Protein AF-A1DK89-F1 (afdb_monomer_lite)

Organism: Neosartorya fischeri (strain ATCC 1020 / DSM 3700 / CBS 544.65 / FGSC A1164 / JCM 1740 / NRRL 181 / WB 181) (NCBI:txid331117)

Foldseek 3Di:
DVVVVVVVVVVVVVVVPPDPDPPPQQDWDKDKDADPVVRFIDIFTDGPPPDDDDPCRTPVPGPVVDDPPPPDD

Structure (mmCIF, N/CA/C/O backbone):
data_AF-A1DK89-F1
#
_entry.id   AF-A1DK89-F1
#
loop_
_atom_site.group_PDB
_atom_site.id
_atom_site.type_symbol
_atom_site.label_atom_id
_atom_site.label_alt_id
_atom_site.label_comp_id
_atom_site.label_asym_id
_atom_site.label_entity_id
_atom_site.label_seq_id
_atom_site.pdbx_PDB_ins_code
_atom_site.Cartn_x
_atom_site.Cartn_y
_atom_site.Cartn_z
_atom_site.occupancy
_atom_site.B_iso_or_equiv
_atom_site.auth_seq_id
_atom_site.auth_comp_id
_atom_site.auth_asym_id
_atom_site.auth_atom_id
_atom_site.pdbx_PDB_model_num
ATOM 1 N N . MET A 1 1 ? -57.394 18.257 27.030 1.00 53.47 1 MET A N 1
ATOM 2 C CA . MET A 1 1 ? -56.372 18.988 26.241 1.00 53.47 1 MET A CA 1
ATOM 3 C C . MET A 1 1 ? -54.975 19.001 26.868 1.00 53.47 1 MET A C 1
ATOM 5 O O . MET A 1 1 ? -54.021 18.884 26.118 1.00 53.47 1 MET A O 1
ATOM 9 N N . LYS A 1 2 ? -54.806 19.096 28.199 1.00 54.09 2 LYS A N 1
ATOM 10 C CA . LYS A 1 2 ? -53.466 19.115 28.829 1.00 54.09 2 LYS A CA 1
ATOM 11 C C . LYS A 1 2 ? -52.704 17.780 28.758 1.00 54.09 2 LYS A C 1
ATOM 13 O O . LYS A 1 2 ? -51.503 17.790 28.536 1.00 54.09 2 LYS A O 1
ATOM 18 N N . LEU A 1 3 ? -53.378 16.635 28.896 1.00 57.34 3 LEU A N 1
ATOM 19 C CA . LEU A 1 3 ? -52.708 15.323 28.920 1.00 57.34 3 LEU A CA 1
ATOM 20 C C . LEU A 1 3 ? -52.177 14.883 27.541 1.00 57.34 3 LEU A C 1
ATOM 22 O O . LEU A 1 3 ? -51.084 14.340 27.440 1.00 57.34 3 LEU A O 1
ATOM 26 N N . SER A 1 4 ? -52.912 15.192 26.471 1.00 62.50 4 SER A N 1
ATOM 27 C CA . SER A 1 4 ? -52.555 14.827 25.095 1.00 62.50 4 SER A CA 1
ATOM 28 C C . SER A 1 4 ? -51.332 15.584 24.558 1.00 62.50 4 SER A C 1
ATOM 30 O O . SER A 1 4 ? -50.545 15.012 23.811 1.00 62.50 4 SER A O 1
ATOM 32 N N . ILE A 1 5 ? -51.122 16.833 24.988 1.00 64.81 5 ILE A N 1
ATOM 33 C CA . ILE A 1 5 ? -49.939 17.635 24.619 1.00 64.81 5 ILE A CA 1
ATOM 34 C C . ILE A 1 5 ? -48.654 17.046 25.218 1.00 64.81 5 ILE A C 1
ATOM 36 O O . ILE A 1 5 ? -47.630 16.991 24.544 1.00 64.81 5 ILE A O 1
ATOM 40 N N . ASN A 1 6 ? -48.715 16.555 26.458 1.00 62.66 6 ASN A N 1
ATOM 41 C CA . ASN A 1 6 ? -47.552 15.972 27.132 1.00 62.66 6 ASN A CA 1
ATOM 42 C C . ASN A 1 6 ? -47.113 14.649 26.490 1.00 62.66 6 ASN A C 1
ATOM 44 O O . ASN A 1 6 ? -45.920 14.398 26.349 1.00 62.66 6 ASN A O 1
ATOM 48 N N . ILE A 1 7 ? -48.074 13.832 26.048 1.00 72.06 7 ILE A N 1
ATOM 49 C CA . ILE A 1 7 ? -47.794 12.569 25.351 1.00 72.06 7 ILE A CA 1
ATOM 50 C C . ILE A 1 7 ? -47.173 12.837 23.976 1.00 72.06 7 ILE A C 1
ATOM 52 O O . ILE A 1 7 ? -46.189 12.196 23.616 1.00 72.06 7 ILE A O 1
ATOM 56 N N . ALA A 1 8 ? -47.702 13.811 23.229 1.00 67.44 8 ALA A N 1
ATOM 57 C CA . ALA A 1 8 ? -47.148 14.198 21.932 1.00 67.44 8 ALA A CA 1
ATOM 58 C C . ALA A 1 8 ? -45.705 14.711 22.053 1.00 67.44 8 ALA A C 1
ATOM 60 O O . ALA A 1 8 ? -44.847 14.356 21.246 1.00 67.44 8 ALA A O 1
ATOM 61 N N . LEU A 1 9 ? -45.424 15.497 23.096 1.00 67.25 9 LEU A N 1
ATOM 62 C CA . LEU A 1 9 ? -44.090 16.024 23.355 1.00 67.25 9 LEU A CA 1
ATOM 63 C C . LEU A 1 9 ? -43.106 14.911 23.748 1.00 67.25 9 LEU A C 1
ATOM 65 O O . LEU A 1 9 ? -42.010 14.844 23.201 1.00 67.25 9 LEU A O 1
ATOM 69 N N . ALA A 1 10 ? -43.515 13.995 24.630 1.00 67.88 10 ALA A N 1
ATOM 70 C CA . ALA A 1 10 ? -42.696 12.852 25.034 1.00 67.88 10 ALA A CA 1
ATOM 71 C C . ALA A 1 10 ? -42.372 11.914 23.858 1.00 67.88 10 ALA A C 1
ATOM 73 O O . ALA A 1 10 ? -41.245 11.435 23.741 1.00 67.88 10 ALA A O 1
ATOM 74 N N . LEU A 1 11 ? -43.332 11.685 22.958 1.00 65.19 11 LEU A N 1
ATOM 75 C CA . LEU A 1 11 ? -43.128 10.837 21.785 1.00 65.19 11 LEU A CA 1
ATOM 76 C C . LEU A 1 11 ? -42.192 11.497 20.758 1.00 65.19 11 LEU A C 1
ATOM 78 O O . LEU A 1 11 ? -41.328 10.822 20.205 1.00 65.19 11 LEU A O 1
ATOM 82 N N . ALA A 1 12 ? -42.297 12.818 20.565 1.00 64.50 12 ALA A N 1
ATOM 83 C CA . ALA A 1 12 ? -41.379 13.575 19.713 1.00 64.50 12 ALA A CA 1
ATOM 84 C C . ALA A 1 12 ? -39.928 13.501 20.225 1.00 64.50 12 ALA A C 1
ATOM 86 O O . ALA A 1 12 ? -39.015 13.240 19.440 1.00 64.50 12 ALA A O 1
ATOM 87 N N . PHE A 1 13 ? -39.720 13.632 21.541 1.00 63.94 13 PHE A N 1
ATOM 88 C CA . PHE A 1 13 ? -38.398 13.473 22.162 1.00 63.94 13 PHE A CA 1
ATOM 89 C C . PHE A 1 13 ? -37.861 12.034 22.103 1.00 63.94 13 PHE A C 1
ATOM 91 O O . PHE A 1 13 ? -36.653 11.838 22.003 1.00 63.94 13 PHE A O 1
ATOM 98 N N . LEU A 1 14 ? -38.722 11.012 22.124 1.00 66.12 14 LEU A N 1
ATOM 99 C CA . LEU A 1 14 ? -38.275 9.620 22.013 1.00 66.12 14 LEU A CA 1
ATOM 100 C C . LEU A 1 14 ? -37.781 9.287 20.592 1.00 66.12 14 LEU A C 1
ATOM 102 O O . LEU A 1 14 ? -36.799 8.566 20.430 1.00 66.12 14 LEU A O 1
ATOM 106 N N . THR A 1 15 ? -38.402 9.861 19.556 1.00 61.44 15 THR A N 1
ATOM 107 C CA . THR A 1 15 ? -38.012 9.626 18.151 1.00 61.44 15 THR A CA 1
ATOM 108 C C . THR A 1 15 ? -36.738 10.348 17.707 1.00 61.44 15 THR A C 1
ATOM 110 O O . THR A 1 15 ? -36.110 9.918 16.745 1.00 61.44 15 THR A O 1
ATOM 113 N N . SER A 1 16 ? -36.294 11.400 18.402 1.00 60.59 16 SER A N 1
ATOM 114 C CA . SER A 1 16 ? -35.019 12.068 18.089 1.00 60.59 16 SER A CA 1
ATOM 115 C C . SER A 1 16 ? -33.787 11.303 18.589 1.00 60.59 16 SER A C 1
ATOM 117 O O . SER A 1 16 ? -32.662 11.708 18.310 1.00 60.59 16 SER A O 1
ATOM 119 N N . SER A 1 17 ? -33.987 10.185 19.299 1.00 58.72 17 SER A N 1
ATOM 120 C CA . SER A 1 17 ? -32.917 9.367 19.887 1.00 58.72 17 SER A CA 1
ATOM 121 C C . SER A 1 17 ? -32.338 8.318 18.931 1.00 58.72 17 SER A C 1
ATOM 123 O O . SER A 1 17 ? -31.370 7.645 19.284 1.00 58.72 17 SER A O 1
ATOM 125 N N . PHE A 1 18 ? -32.890 8.168 17.719 1.00 59.47 18 PHE A N 1
ATOM 126 C CA . PHE A 1 18 ? -32.284 7.360 16.656 1.00 59.47 18 PHE A CA 1
ATOM 127 C C . PHE A 1 18 ? -31.093 8.112 16.051 1.00 59.47 18 PHE A C 1
ATOM 129 O O . PHE A 1 18 ? -31.091 8.500 14.884 1.00 59.47 18 PHE A O 1
ATOM 136 N N . SER A 1 19 ? -30.076 8.358 16.872 1.00 61.16 19 SER A N 1
ATOM 137 C CA . SER A 1 19 ? -28.776 8.821 16.415 1.00 61.16 19 SER A CA 1
ATOM 138 C C . SER A 1 19 ? -28.231 7.775 15.451 1.00 61.16 19 SER A C 1
ATOM 140 O O . SER A 1 19 ? -27.937 6.647 15.849 1.00 61.16 19 SER A O 1
ATOM 142 N N . ALA A 1 20 ? -28.131 8.136 14.172 1.00 62.38 20 ALA A N 1
ATOM 143 C CA . ALA A 1 20 ? -27.424 7.340 13.186 1.00 62.38 20 ALA A CA 1
ATOM 144 C C . ALA A 1 20 ? -26.020 7.058 13.732 1.00 62.38 20 ALA A C 1
ATOM 146 O O . ALA A 1 20 ? -25.255 7.986 14.004 1.00 62.38 20 ALA A O 1
ATOM 147 N N . THR A 1 21 ? -25.687 5.783 13.934 1.00 60.75 21 THR A N 1
ATOM 148 C CA . THR A 1 21 ? -24.313 5.416 14.262 1.00 60.75 21 THR A CA 1
ATOM 149 C C . THR A 1 21 ? -23.508 5.753 13.016 1.00 60.75 21 THR A C 1
ATOM 151 O O . THR A 1 21 ? -23.692 5.106 11.983 1.00 60.75 21 THR A O 1
ATOM 154 N N . ALA A 1 22 ? -22.674 6.791 13.060 1.00 62.75 22 ALA A N 1
ATOM 155 C CA . ALA A 1 22 ? -21.692 6.986 12.008 1.00 62.75 22 ALA A CA 1
ATOM 156 C C . ALA A 1 22 ? -20.870 5.694 11.952 1.00 62.75 22 ALA A C 1
ATOM 158 O O . ALA A 1 22 ? -20.198 5.350 12.926 1.00 62.75 22 ALA A O 1
ATOM 159 N N . SER A 1 23 ? -21.002 4.931 10.862 1.00 63.44 23 SER A N 1
ATOM 160 C CA . SER A 1 23 ? -20.101 3.814 10.611 1.00 63.44 23 SER A CA 1
ATOM 161 C C . SER A 1 23 ? -18.702 4.410 10.628 1.00 63.44 23 SER A C 1
ATOM 163 O O . SER A 1 23 ? -18.429 5.342 9.867 1.00 63.44 23 SER A O 1
ATOM 165 N N . ALA A 1 24 ? -17.852 3.952 11.543 1.00 69.50 24 ALA A N 1
ATOM 166 C CA . ALA A 1 24 ? -16.457 4.356 11.579 1.00 69.50 24 ALA A CA 1
ATOM 167 C C . ALA A 1 24 ? -15.752 3.709 10.376 1.00 69.50 24 ALA A C 1
ATOM 169 O O . ALA A 1 24 ? -15.051 2.710 10.514 1.00 69.50 24 ALA A O 1
ATOM 170 N N . GLU A 1 25 ? -16.011 4.232 9.174 1.00 82.94 25 GLU A N 1
ATOM 171 C CA . GLU A 1 25 ? -15.312 3.844 7.956 1.00 82.94 25 GLU A CA 1
ATOM 172 C C . GLU A 1 25 ? -13.833 4.161 8.177 1.00 82.94 25 GLU A C 1
ATOM 174 O O . GLU A 1 25 ? -13.444 5.308 8.410 1.00 82.94 25 GLU A O 1
ATOM 179 N N . THR A 1 26 ? -13.001 3.125 8.151 1.00 87.50 26 THR A N 1
ATOM 180 C CA . THR A 1 26 ? -11.555 3.284 8.280 1.00 87.50 26 THR A CA 1
ATOM 181 C C . THR A 1 26 ? -11.047 4.123 7.110 1.00 87.50 26 THR A C 1
ATOM 183 O O . THR A 1 26 ? -11.346 3.781 5.958 1.00 87.50 26 THR A O 1
ATOM 186 N N . PRO A 1 27 ? -10.283 5.198 7.362 1.00 92.25 27 PRO A N 1
ATOM 187 C CA . PRO A 1 27 ? -9.925 6.137 6.315 1.00 92.25 27 PRO A CA 1
ATOM 188 C C . PRO A 1 27 ? -9.038 5.465 5.267 1.00 92.25 27 PRO A C 1
ATOM 190 O O . PRO A 1 27 ? -8.148 4.674 5.587 1.00 92.25 27 PRO A O 1
ATOM 193 N N . LEU A 1 28 ? -9.285 5.801 4.003 1.00 95.81 28 LEU A N 1
ATOM 194 C CA . LEU A 1 28 ? -8.416 5.434 2.895 1.00 95.81 28 LEU A CA 1
ATOM 195 C C . LEU A 1 28 ? -7.309 6.487 2.782 1.00 95.81 28 LEU A C 1
ATOM 197 O O . LEU A 1 28 ? -7.594 7.672 2.618 1.00 95.81 28 LEU A O 1
ATOM 201 N N . VAL A 1 29 ? -6.055 6.059 2.878 1.00 95.88 29 VAL A N 1
ATOM 202 C CA . VAL A 1 29 ? -4.873 6.921 2.798 1.00 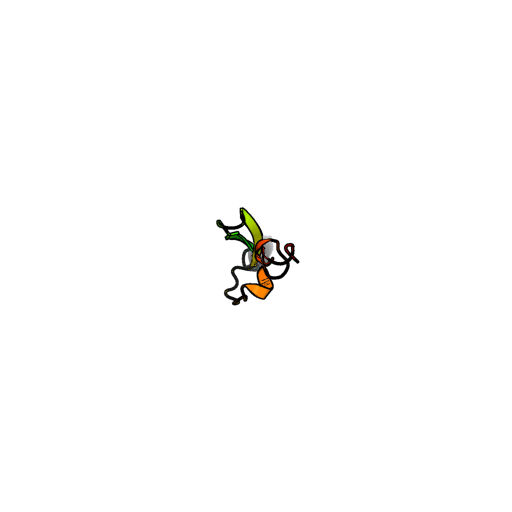95.88 29 VAL A CA 1
ATOM 203 C C . VAL A 1 29 ? -4.056 6.595 1.557 1.00 95.88 29 VAL A C 1
ATOM 205 O O . VAL A 1 29 ? -4.025 5.453 1.104 1.00 95.88 29 VAL A O 1
ATOM 208 N N . THR A 1 30 ? -3.364 7.593 1.019 1.00 97.88 30 THR A N 1
ATOM 209 C CA . THR A 1 30 ? -2.434 7.398 -0.097 1.00 97.88 30 THR A CA 1
ATOM 210 C C . THR A 1 30 ? -1.020 7.251 0.442 1.00 97.88 30 THR A C 1
ATOM 212 O O . THR A 1 30 ? -0.537 8.123 1.160 1.00 97.88 30 THR A O 1
ATOM 215 N N . VAL A 1 31 ? -0.342 6.172 0.062 1.00 97.31 31 VAL A N 1
ATOM 216 C CA . VAL A 1 31 ? 1.070 5.935 0.374 1.00 97.31 31 VAL A CA 1
ATOM 217 C C . VAL A 1 31 ? 1.867 5.977 -0.920 1.00 97.31 31 VAL A C 1
ATOM 219 O O . VAL A 1 31 ? 1.514 5.309 -1.893 1.00 97.31 31 VAL A O 1
ATOM 222 N N . GLN A 1 32 ? 2.943 6.756 -0.930 1.00 97.69 32 GLN A N 1
ATOM 223 C CA . GLN A 1 32 ? 3.865 6.840 -2.054 1.00 97.69 32 GLN A CA 1
ATOM 224 C C . GLN A 1 32 ? 5.147 6.075 -1.739 1.00 97.69 32 GLN A C 1
ATOM 226 O O . GLN A 1 32 ? 5.729 6.245 -0.668 1.00 97.69 32 GLN A O 1
ATOM 231 N N . LEU A 1 33 ? 5.596 5.269 -2.697 1.00 96.62 33 LEU A N 1
ATOM 232 C CA . LEU A 1 33 ? 6.935 4.695 -2.706 1.00 96.62 33 LEU A CA 1
ATOM 233 C C . LEU A 1 33 ? 7.701 5.264 -3.898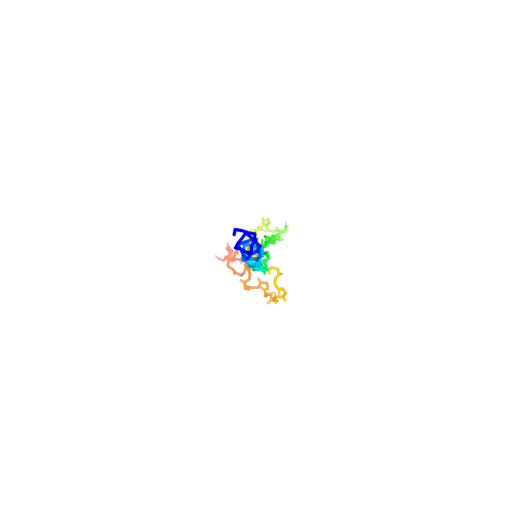 1.00 96.62 33 LEU A C 1
ATOM 235 O O . LEU A 1 33 ? 7.180 5.282 -5.015 1.00 96.62 33 LEU A O 1
ATOM 239 N N . THR A 1 34 ? 8.925 5.712 -3.641 1.00 95.81 34 THR A N 1
ATOM 240 C CA . THR A 1 34 ? 9.830 6.291 -4.637 1.00 95.81 34 THR A CA 1
ATOM 241 C C . T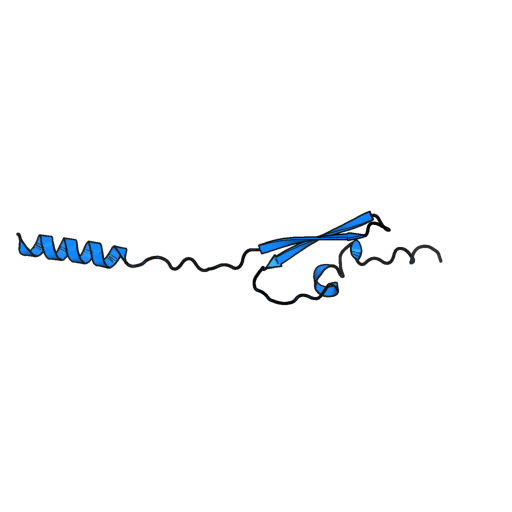HR A 1 34 ? 11.171 5.573 -4.564 1.00 95.81 34 THR A C 1
ATOM 243 O O . THR A 1 34 ? 11.622 5.195 -3.483 1.00 95.81 34 THR A O 1
ATOM 246 N N . ASN A 1 35 ? 11.792 5.368 -5.718 1.00 93.00 35 ASN A N 1
ATOM 247 C CA . ASN A 1 35 ? 13.139 4.853 -5.861 1.00 93.00 35 ASN A CA 1
ATOM 248 C C . ASN A 1 35 ? 14.010 5.952 -6.477 1.00 93.00 35 ASN A C 1
ATOM 250 O O . ASN A 1 35 ? 13.914 6.230 -7.669 1.00 93.00 35 ASN A O 1
ATOM 254 N N . ASP A 1 36 ? 14.878 6.547 -5.665 1.00 93.69 36 ASP A N 1
ATOM 255 C CA . ASP A 1 36 ? 15.715 7.677 -6.083 1.00 93.69 36 ASP A CA 1
ATOM 256 C C . ASP A 1 36 ? 16.799 7.289 -7.101 1.00 93.69 36 ASP A C 1
ATOM 258 O O . ASP A 1 36 ? 17.278 8.139 -7.844 1.00 93.69 36 ASP A O 1
ATOM 262 N N . GLN A 1 37 ? 17.173 6.007 -7.174 1.00 92.25 37 GLN A N 1
ATOM 263 C CA . GLN A 1 37 ? 18.175 5.523 -8.127 1.00 92.25 37 GLN A CA 1
ATOM 264 C C . GLN A 1 37 ? 17.615 5.441 -9.554 1.00 92.25 37 GLN A C 1
ATOM 266 O O . GLN A 1 37 ? 18.313 5.778 -10.506 1.00 92.25 37 GLN A O 1
ATOM 271 N N . SER A 1 38 ? 16.374 4.970 -9.706 1.00 91.00 38 SER A N 1
ATOM 272 C CA . SER A 1 38 ? 15.694 4.846 -11.011 1.00 91.00 38 SER A CA 1
ATOM 273 C C . SER A 1 38 ? 14.810 6.047 -11.351 1.00 91.00 38 SER A C 1
ATOM 275 O O . SER A 1 38 ? 14.405 6.220 -12.496 1.00 91.00 38 SER A O 1
ATOM 277 N N . GLY A 1 39 ? 14.450 6.859 -10.355 1.00 94.06 39 GLY A N 1
ATOM 278 C CA . GLY A 1 39 ? 13.414 7.885 -10.472 1.00 94.06 39 GLY A CA 1
ATOM 279 C C . GLY A 1 39 ? 11.985 7.327 -10.491 1.00 94.06 39 GLY A C 1
ATOM 280 O O . GLY A 1 39 ? 11.036 8.097 -10.634 1.00 94.06 39 GLY A O 1
ATOM 281 N N . ALA A 1 40 ? 11.792 6.010 -10.353 1.00 95.50 40 ALA A N 1
ATOM 282 C CA . ALA A 1 40 ? 10.466 5.405 -10.363 1.00 95.50 40 ALA A CA 1
ATOM 283 C C . ALA A 1 40 ? 9.680 5.754 -9.092 1.00 95.50 40 ALA A C 1
ATOM 285 O O . ALA A 1 40 ? 10.195 5.665 -7.978 1.00 95.50 40 ALA A O 1
ATOM 286 N N . ASN A 1 41 ? 8.394 6.073 -9.235 1.00 96.50 41 ASN A N 1
ATOM 287 C CA . ASN A 1 41 ? 7.494 6.296 -8.109 1.00 96.50 41 ASN A CA 1
ATOM 288 C C . ASN A 1 41 ? 6.109 5.694 -8.360 1.00 96.50 41 ASN A C 1
ATOM 290 O O . ASN A 1 41 ? 5.682 5.513 -9.502 1.00 96.50 41 ASN A O 1
ATOM 294 N N . ALA A 1 42 ? 5.391 5.386 -7.282 1.00 97.69 42 ALA A N 1
ATOM 295 C CA . ALA A 1 42 ? 4.016 4.922 -7.363 1.00 97.69 42 ALA A CA 1
ATOM 296 C C . ALA A 1 42 ? 3.227 5.185 -6.079 1.00 97.69 42 ALA A C 1
ATOM 298 O O . ALA A 1 42 ? 3.703 4.949 -4.965 1.00 97.69 42 ALA A O 1
ATOM 299 N N . ASN A 1 43 ? 1.979 5.607 -6.277 1.00 98.19 43 ASN A N 1
ATOM 300 C CA . ASN A 1 43 ? 1.011 5.866 -5.221 1.00 98.19 43 ASN A CA 1
ATOM 301 C C . ASN A 1 43 ? 0.034 4.696 -5.128 1.00 98.19 43 ASN A C 1
ATOM 303 O O . ASN A 1 43 ? -0.458 4.214 -6.148 1.00 98.19 43 ASN A O 1
ATOM 307 N N . VAL A 1 44 ? -0.279 4.275 -3.910 1.00 97.56 44 VAL A N 1
ATOM 308 C CA . VAL A 1 44 ? -1.272 3.234 -3.630 1.00 97.56 44 VAL A CA 1
ATOM 309 C C . VAL A 1 44 ? -2.223 3.713 -2.546 1.00 97.56 44 VAL A C 1
ATOM 311 O O . VAL A 1 44 ? -1.815 4.396 -1.608 1.00 97.56 44 VAL A O 1
ATOM 314 N N . ALA A 1 45 ? -3.496 3.357 -2.679 1.00 97.06 45 ALA A N 1
ATOM 315 C CA . ALA A 1 45 ? -4.491 3.611 -1.651 1.00 97.06 45 ALA A CA 1
ATOM 316 C C . ALA A 1 45 ? -4.522 2.431 -0.667 1.00 97.06 45 ALA A C 1
ATOM 318 O O . ALA A 1 45 ? -4.637 1.279 -1.084 1.00 97.06 45 ALA A O 1
ATOM 319 N N . VAL A 1 46 ? -4.421 2.713 0.629 1.00 96.12 46 VAL A N 1
ATOM 320 C CA . VAL A 1 46 ? -4.398 1.722 1.712 1.00 96.12 46 VAL A CA 1
ATOM 321 C C . VAL A 1 46 ? -5.412 2.140 2.768 1.00 96.12 46 VAL A C 1
ATOM 323 O O . VAL A 1 46 ? -5.509 3.319 3.097 1.00 96.12 46 VAL A O 1
ATOM 326 N N . ARG A 1 47 ? -6.196 1.202 3.301 1.00 95.19 47 ARG A N 1
ATOM 327 C CA . ARG A 1 47 ? -7.060 1.503 4.448 1.00 95.19 47 ARG A CA 1
ATOM 328 C C . ARG A 1 47 ? -6.216 1.553 5.714 1.00 95.19 47 ARG A C 1
ATOM 330 O O . ARG A 1 47 ? -5.401 0.670 5.953 1.00 95.19 47 ARG A O 1
ATOM 337 N N . ALA A 1 48 ? -6.421 2.566 6.547 1.00 93.38 48 ALA A N 1
ATOM 338 C CA . ALA A 1 48 ? -5.786 2.654 7.859 1.00 93.38 48 ALA A CA 1
ATOM 339 C C . ALA A 1 48 ? -6.557 1.818 8.901 1.00 93.38 48 ALA A C 1
ATOM 341 O O . ALA A 1 48 ?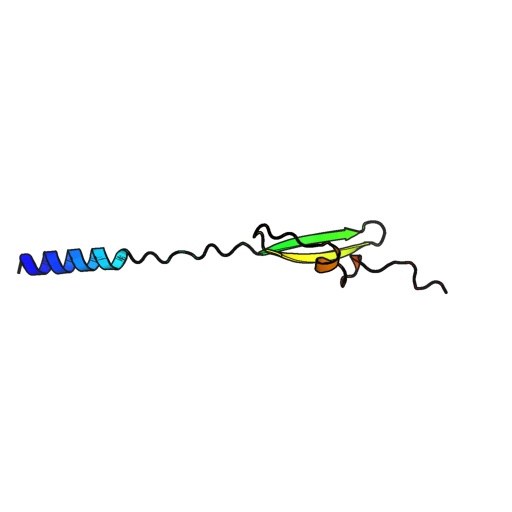 -6.935 2.311 9.960 1.00 93.38 48 ALA A O 1
ATOM 342 N N . ASP A 1 49 ? -6.832 0.558 8.569 1.00 94.25 49 ASP A N 1
ATOM 343 C CA . ASP A 1 49 ? -7.595 -0.400 9.379 1.00 94.25 49 ASP A CA 1
ATOM 344 C C . ASP A 1 49 ? -6.698 -1.302 10.251 1.00 94.25 49 ASP A C 1
ATOM 346 O O . ASP A 1 49 ? -7.187 -2.133 11.014 1.00 94.25 49 ASP A O 1
ATOM 350 N N . GLY A 1 50 ? -5.375 -1.126 10.158 1.00 93.94 50 GLY A N 1
ATOM 351 C CA . GLY A 1 50 ? -4.378 -1.916 10.881 1.00 93.94 50 GLY A CA 1
ATOM 352 C C . GLY A 1 50 ? -4.018 -3.245 10.207 1.00 93.94 50 GLY A C 1
ATOM 353 O O . GLY A 1 50 ? -3.156 -3.968 10.719 1.00 93.94 50 GLY A O 1
ATOM 354 N N . VAL A 1 51 ? -4.618 -3.572 9.058 1.00 95.69 51 VAL A N 1
ATOM 355 C CA . VAL A 1 51 ? -4.256 -4.752 8.269 1.00 95.69 51 VAL A CA 1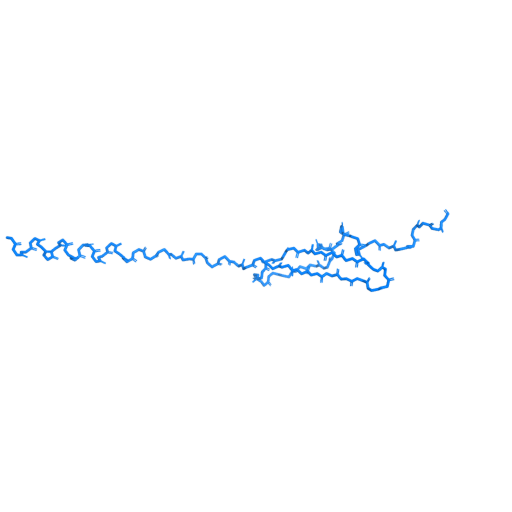
ATOM 356 C C . VAL A 1 51 ? -2.869 -4.554 7.661 1.00 95.69 51 VAL A C 1
ATOM 358 O O . VAL A 1 51 ? -2.525 -3.513 7.102 1.00 95.69 51 VAL A O 1
ATOM 361 N N . LYS A 1 52 ? -2.028 -5.584 7.778 1.00 96.12 52 LYS A N 1
ATOM 362 C CA . LYS A 1 52 ? -0.685 -5.569 7.196 1.00 96.12 52 LYS A CA 1
ATOM 363 C C . LYS A 1 52 ? -0.751 -5.920 5.714 1.00 96.12 52 LYS A C 1
ATOM 365 O O . LYS A 1 52 ? -1.327 -6.937 5.338 1.00 96.12 52 LYS A O 1
ATOM 370 N N . HIS A 1 53 ? -0.063 -5.130 4.900 1.00 95.94 53 HIS A N 1
ATOM 371 C CA . HIS A 1 53 ? 0.104 -5.372 3.471 1.00 95.94 53 HIS A CA 1
ATOM 372 C C . HIS A 1 53 ? 1.574 -5.633 3.147 1.00 95.94 53 HIS A C 1
ATOM 374 O O . HIS A 1 53 ? 2.470 -5.020 3.729 1.00 95.94 53 HIS A O 1
ATOM 380 N N . THR A 1 54 ? 1.839 -6.541 2.209 1.00 96.94 54 THR A N 1
ATOM 381 C CA . THR A 1 54 ? 3.200 -6.760 1.712 1.00 96.94 54 THR A CA 1
ATOM 382 C C . THR A 1 54 ? 3.551 -5.714 0.657 1.00 96.94 54 THR A C 1
ATOM 384 O O . THR A 1 54 ? 2.694 -5.289 -0.121 1.00 96.94 54 THR A O 1
ATOM 387 N N . ILE A 1 55 ? 4.831 -5.342 0.573 1.00 94.88 55 ILE A N 1
ATOM 388 C CA . ILE A 1 55 ? 5.319 -4.399 -0.446 1.00 94.88 55 ILE A CA 1
ATOM 389 C C . ILE A 1 55 ? 5.000 -4.902 -1.861 1.00 94.88 55 ILE A C 1
ATOM 391 O O . ILE A 1 55 ? 4.524 -4.135 -2.691 1.00 94.88 55 ILE A O 1
ATOM 395 N N . ALA A 1 56 ? 5.177 -6.200 -2.125 1.00 95.19 56 ALA A N 1
ATOM 396 C CA . ALA A 1 56 ? 4.871 -6.797 -3.425 1.00 95.19 56 ALA A CA 1
ATOM 397 C C . ALA A 1 56 ? 3.376 -6.713 -3.785 1.00 95.19 56 ALA A C 1
ATOM 399 O O . ALA A 1 56 ? 3.042 -6.461 -4.940 1.00 95.19 56 ALA A O 1
ATOM 400 N N . SER A 1 57 ? 2.471 -6.871 -2.811 1.00 96.50 57 SER A N 1
ATOM 401 C CA . SER A 1 57 ? 1.030 -6.727 -3.055 1.00 96.50 57 SER A CA 1
ATOM 402 C C . SER A 1 57 ? 0.645 -5.299 -3.433 1.00 96.50 57 SER A C 1
ATOM 404 O O . SER A 1 57 ? -0.295 -5.114 -4.201 1.00 96.50 57 SER A O 1
ATOM 406 N N . LEU A 1 58 ? 1.331 -4.304 -2.871 1.00 96.69 58 LEU A N 1
ATOM 407 C CA . LEU A 1 58 ? 1.029 -2.895 -3.096 1.00 96.69 58 LEU A CA 1
ATOM 408 C C . LEU A 1 58 ? 1.716 -2.362 -4.363 1.00 96.69 58 LEU A C 1
ATOM 410 O O . LEU A 1 58 ? 1.063 -1.761 -5.211 1.00 96.69 58 LEU A O 1
ATOM 414 N N . TRP A 1 59 ? 3.010 -2.632 -4.541 1.00 97.00 59 TRP A N 1
ATOM 415 C CA . TRP A 1 59 ? 3.829 -2.015 -5.591 1.00 97.00 59 TRP A CA 1
ATOM 416 C C . TRP A 1 59 ? 4.357 -2.980 -6.653 1.00 97.00 59 TRP A C 1
ATOM 418 O O . TRP A 1 59 ? 4.930 -2.521 -7.639 1.00 97.00 59 TRP A O 1
ATOM 428 N N . GLY A 1 60 ? 4.135 -4.292 -6.527 1.00 95.19 60 GLY A N 1
ATOM 429 C CA . GLY A 1 60 ? 4.707 -5.313 -7.420 1.00 95.19 60 GLY A CA 1
ATOM 430 C C . GLY A 1 60 ? 4.287 -5.214 -8.892 1.00 95.19 60 GLY A C 1
ATOM 431 O O . GLY A 1 60 ? 4.922 -5.812 -9.751 1.00 95.19 60 GLY A O 1
ATOM 432 N N . LYS A 1 61 ? 3.231 -4.452 -9.194 1.00 94.25 61 LYS A N 1
ATOM 433 C CA . LYS A 1 61 ? 2.751 -4.172 -10.562 1.00 94.25 61 LYS A CA 1
ATOM 434 C C . LYS A 1 61 ? 2.986 -2.724 -10.998 1.00 94.25 61 LYS A C 1
ATOM 436 O O . LYS A 1 61 ? 2.404 -2.268 -11.977 1.00 94.25 61 LYS A O 1
ATOM 441 N N . THR A 1 62 ? 3.784 -1.979 -10.243 1.00 94.81 62 THR A N 1
ATOM 442 C CA . THR A 1 62 ? 4.069 -0.566 -10.502 1.00 94.81 62 THR A CA 1
ATOM 443 C C . THR A 1 62 ? 5.461 -0.396 -11.095 1.00 94.81 62 THR A C 1
ATOM 445 O O . THR A 1 62 ? 6.263 -1.328 -11.110 1.00 94.81 62 THR A O 1
ATOM 448 N N . ALA A 1 63 ? 5.765 0.818 -11.556 1.00 92.31 63 ALA A N 1
ATOM 449 C CA . ALA A 1 63 ? 7.088 1.163 -12.065 1.00 92.31 63 ALA A CA 1
ATOM 450 C C . ALA A 1 63 ? 8.214 0.896 -11.054 1.00 92.31 63 ALA A C 1
ATOM 452 O O . ALA A 1 63 ? 9.304 0.520 -11.461 1.00 92.31 63 ALA A O 1
ATOM 453 N N . VAL A 1 64 ? 7.926 1.014 -9.755 1.00 94.00 64 VAL A N 1
ATOM 454 C CA . VAL A 1 64 ? 8.899 0.811 -8.671 1.00 94.00 64 VAL A CA 1
ATOM 455 C C . VAL A 1 64 ? 9.415 -0.632 -8.601 1.00 94.00 64 VAL A C 1
ATOM 457 O O . VAL A 1 64 ? 10.516 -0.864 -8.116 1.00 94.00 64 VAL A O 1
ATOM 460 N N . ALA A 1 65 ? 8.635 -1.608 -9.078 1.00 91.94 65 ALA A N 1
ATOM 461 C CA . ALA A 1 65 ? 9.008 -3.022 -9.051 1.00 91.94 65 ALA A CA 1
ATOM 462 C C . ALA A 1 65 ? 9.741 -3.495 -10.316 1.00 91.94 65 ALA A C 1
ATOM 464 O O . ALA A 1 65 ? 10.118 -4.666 -10.394 1.00 91.94 65 ALA A O 1
ATOM 465 N N . ARG A 1 66 ? 9.923 -2.629 -11.322 1.00 86.00 66 ARG A N 1
ATOM 466 C CA . ARG A 1 66 ? 10.689 -2.996 -12.515 1.00 86.00 66 ARG A CA 1
ATOM 467 C C . ARG A 1 66 ? 12.174 -3.024 -12.176 1.00 86.00 66 ARG A C 1
ATOM 469 O O . ARG A 1 66 ? 12.702 -2.100 -11.571 1.00 86.00 66 ARG A O 1
ATOM 476 N N . ASN A 1 67 ? 12.844 -4.095 -12.587 1.00 67.38 67 ASN A N 1
ATOM 477 C CA . ASN A 1 67 ? 14.295 -4.169 -12.535 1.00 67.38 67 ASN A CA 1
ATOM 478 C C . ASN A 1 67 ? 14.855 -3.450 -13.772 1.00 67.38 67 ASN A C 1
ATOM 480 O O . ASN A 1 67 ? 14.621 -3.894 -14.894 1.00 67.38 67 ASN A O 1
ATOM 484 N N . GLU A 1 68 ? 15.634 -2.390 -13.562 1.00 57.50 68 GLU A N 1
ATOM 485 C CA . GLU A 1 68 ? 16.292 -1.546 -14.585 1.00 57.50 68 GLU A CA 1
ATOM 486 C C . GLU 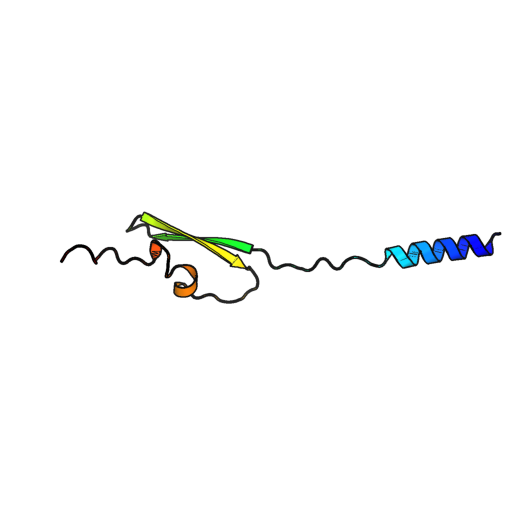A 1 68 ? 17.332 -2.289 -15.468 1.00 57.50 68 GLU A C 1
ATOM 488 O O . GLU A 1 68 ? 18.104 -1.668 -16.188 1.00 57.50 68 GLU A O 1
ATOM 493 N N . PHE A 1 69 ? 17.407 -3.623 -15.401 1.00 50.94 69 PHE A N 1
ATOM 494 C CA . PHE A 1 69 ? 18.518 -4.433 -15.925 1.00 50.94 69 PHE A CA 1
ATOM 495 C C . PHE A 1 69 ? 18.122 -5.456 -17.005 1.00 50.94 69 PHE A C 1
ATOM 497 O O . PHE A 1 69 ? 18.883 -6.382 -17.268 1.00 50.94 69 PHE A O 1
ATOM 504 N N . SER A 1 70 ? 16.939 -5.333 -17.618 1.00 52.28 70 SER A N 1
ATOM 505 C CA . SER A 1 70 ? 16.467 -6.305 -18.630 1.00 52.28 70 SER A CA 1
ATOM 506 C C . SER A 1 70 ? 16.639 -5.881 -20.096 1.00 52.28 70 SER A C 1
ATOM 508 O O . SER A 1 70 ? 16.407 -6.709 -20.970 1.00 52.28 70 SER A O 1
ATOM 510 N N . ASP A 1 71 ? 17.153 -4.674 -20.368 1.00 53.03 71 ASP A N 1
ATOM 511 C CA . ASP A 1 71 ? 17.293 -4.132 -21.735 1.00 53.03 71 ASP A CA 1
ATOM 512 C C . ASP A 1 71 ? 18.756 -4.041 -22.239 1.00 53.03 71 ASP A C 1
ATOM 514 O O . ASP A 1 71 ? 19.063 -3.273 -23.149 1.00 53.03 71 ASP A O 1
ATOM 518 N N . GLN A 1 72 ? 19.683 -4.827 -21.674 1.00 46.25 72 GLN A N 1
ATOM 519 C CA . GLN A 1 72 ? 21.045 -5.000 -22.216 1.00 46.25 72 GLN A CA 1
ATOM 520 C C . GLN A 1 72 ? 21.392 -6.479 -22.437 1.00 46.25 72 GLN A C 1
ATOM 522 O O . GLN A 1 72 ? 22.252 -7.035 -21.752 1.00 46.25 72 GLN A O 1
ATOM 527 N N . ALA A 1 73 ? 20.720 -7.114 -23.396 1.00 41.12 73 ALA A N 1
ATOM 528 C CA . ALA A 1 73 ? 21.124 -8.398 -23.968 1.00 41.12 73 ALA A CA 1
ATOM 529 C C . ALA A 1 73 ? 20.959 -8.370 -25.490 1.00 41.12 73 ALA A C 1
ATOM 531 O O . ALA A 1 73 ? 19.923 -7.842 -25.953 1.00 41.12 73 ALA A O 1
#

pLDDT: mean 80.14, std 17.55, range [41.12, 98.19]

Radius of gyration: 27.54 Å; chains: 1; bounding box: 78×28×53 Å

Sequence (73 aa):
MKLSINIALALAFLTSSFSATASAETPLVTVQLTNDQSGANANVAVRADGVKHTIASLWGKTAVARNEFSDQA

Secondary structure (DSSP, 8-state):
-HHHHHHHHHHHHHHTT-------PPPEEEEEEE-TTT--EEEEEEE-SS----HHHHHTTSGGG--TTSS--